Protein AF-A0A6P7GWN6-F1 (afdb_monomer)

InterPro domains:
  IPR032675 Leucine-rich repeat domain superfamily [G3DSA:3.80.10.10] (1-93)

Sequence (109 aa):
MDQNLMMLIRQCPFLSTLVVTERISTTTVLLLAYHGKNLKWLFIRGNAVIIKTDWKQGPDWTDEFYSWLKTNSRSYNLVEKEVSQILGYKWKFLTDKQFKTLEFNVHDY

Secondary structure (DSSP, 8-state):
-HHHHHHHHHH-TT--EEEE-S-EEHHHHHHHHHH-TT--EEEEBGGGEE----PPPPTT--HHHHHHHHHHTT-HHHHHHHHHHHHTS---PBPHHHHHT----TT--

Foldseek 3Di:
DLVVLLVCLQVCLQAQEDADPAQEELLSLLSSLVSNLNHLYYAAAPVSYDLDDDDDDDPPDDPVRSVLSVVQSRDQVSSQVSSCVSNVHRGHHDHPVCSVVDDDDPPPD

pLDDT: mean 92.21, std 8.08, range [53.41, 98.62]

Solvent-accessible surface area (backbone atoms only — not comparable to full-atom values): 6492 Å² total; per-residue (Å²): 110,69,67,57,57,53,48,48,43,71,72,38,72,82,47,33,70,48,78,51,86,66,75,42,38,35,37,52,54,52,50,50,52,70,63,24,81,52,40,74,40,78,46,43,39,42,89,35,50,39,79,35,84,82,76,74,83,52,95,89,53,54,68,68,57,51,50,50,47,65,60,34,19,71,41,70,69,45,40,28,51,52,45,13,64,72,62,73,46,98,46,67,67,27,50,73,67,55,53,75,69,64,81,78,76,92,77,79,124

Organism: NCBI:txid50390

Nearest PDB struct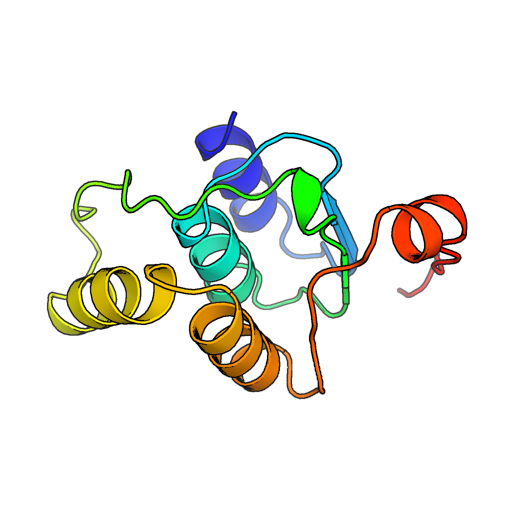ures (foldseek):
  8tko-assembly1_A  TM=2.576E-01  e=3.637E+00  Saccharopolyspora erythraea
  8tko-assembly1_B  TM=2.757E-01  e=5.724E+00  Saccharopolyspora erythraea
  8cnz-assembly3_E  TM=2.466E-01  e=8.513E+00  Methanococcus maripaludis

Mean predicted aligned error: 3.81 Å

Structure (mmCIF, N/CA/C/O backbone):
data_AF-A0A6P7GWN6-F1
#
_entry.id   AF-A0A6P7GWN6-F1
#
loop_
_atom_site.group_PDB
_atom_site.id
_atom_site.type_symbol
_atom_site.label_atom_id
_atom_site.label_alt_id
_atom_site.label_comp_id
_atom_site.label_asym_id
_atom_site.label_entity_id
_atom_site.label_seq_id
_atom_site.pdbx_PDB_ins_code
_atom_site.Cartn_x
_atom_site.Cartn_y
_atom_site.Cartn_z
_atom_site.occupancy
_atom_site.B_iso_or_equiv
_atom_site.auth_seq_id
_atom_site.auth_comp_id
_atom_site.auth_asym_id
_atom_site.auth_atom_id
_atom_site.pdbx_PDB_model_num
ATOM 1 N N . MET A 1 1 ? -7.552 13.325 -3.488 1.00 58.19 1 MET A N 1
ATOM 2 C CA . MET A 1 1 ? -6.577 12.406 -4.108 1.00 58.19 1 MET A CA 1
ATOM 3 C C . MET A 1 1 ? -6.862 10.975 -3.681 1.00 58.19 1 MET A C 1
ATOM 5 O O . MET A 1 1 ? -7.289 10.205 -4.525 1.00 58.19 1 MET A O 1
ATOM 9 N N . ASP A 1 2 ? -6.799 10.648 -2.390 1.00 73.00 2 ASP A N 1
ATOM 10 C CA . ASP A 1 2 ? -6.973 9.273 -1.882 1.00 73.00 2 ASP A CA 1
ATOM 11 C C . ASP A 1 2 ? -8.298 8.603 -2.299 1.00 73.00 2 ASP A C 1
ATOM 13 O O . ASP A 1 2 ? -8.316 7.435 -2.680 1.00 73.00 2 ASP A O 1
ATOM 17 N N . GLN A 1 3 ? -9.406 9.352 -2.336 1.00 83.44 3 GLN A N 1
ATOM 18 C CA . GLN A 1 3 ? -10.693 8.833 -2.820 1.00 83.44 3 GLN A CA 1
ATOM 19 C C . GLN A 1 3 ? -10.684 8.440 -4.306 1.00 83.44 3 GLN A C 1
ATOM 21 O O . GLN A 1 3 ? -11.372 7.492 -4.678 1.00 83.44 3 GLN A O 1
ATOM 26 N N . ASN A 1 4 ? -9.891 9.106 -5.150 1.00 88.31 4 ASN A N 1
ATOM 27 C CA . ASN A 1 4 ? -9.823 8.791 -6.580 1.00 88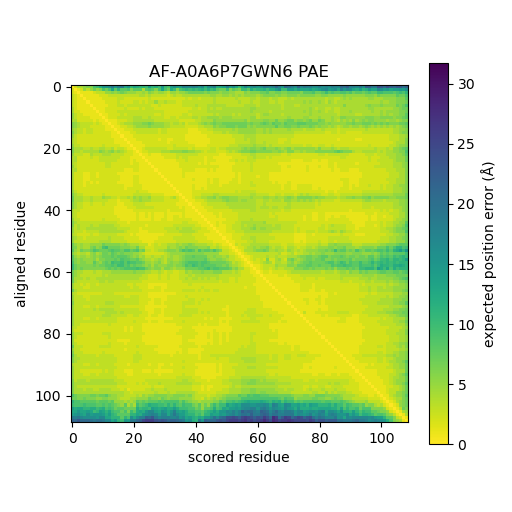.31 4 ASN A CA 1
ATOM 28 C C . ASN A 1 4 ? -9.129 7.447 -6.814 1.00 88.31 4 ASN A C 1
ATOM 30 O O . ASN A 1 4 ? -9.589 6.661 -7.637 1.00 88.31 4 ASN A O 1
ATOM 34 N N . LEU A 1 5 ? -8.077 7.147 -6.043 1.00 90.12 5 LEU A N 1
ATOM 35 C CA . LEU A 1 5 ? -7.408 5.844 -6.090 1.00 90.12 5 LEU A CA 1
ATOM 36 C C . LEU A 1 5 ? -8.346 4.719 -5.632 1.00 90.12 5 LEU A C 1
ATOM 38 O O . LEU A 1 5 ? -8.364 3.641 -6.223 1.00 90.12 5 LEU A O 1
ATOM 42 N N . MET A 1 6 ? -9.186 4.991 -4.629 1.00 90.00 6 MET A N 1
ATOM 43 C CA . MET A 1 6 ? -10.214 4.040 -4.206 1.00 90.00 6 MET A CA 1
ATOM 44 C C . MET A 1 6 ? -11.291 3.825 -5.271 1.00 90.00 6 MET A C 1
ATOM 46 O O . MET A 1 6 ? -11.723 2.691 -5.470 1.00 90.00 6 MET A O 1
ATOM 50 N N . MET A 1 7 ? -11.719 4.879 -5.973 1.00 90.50 7 MET A N 1
ATOM 51 C CA . MET A 1 7 ? -12.644 4.734 -7.102 1.00 90.50 7 MET A CA 1
ATOM 52 C C . MET A 1 7 ? -12.023 3.903 -8.225 1.00 90.50 7 MET A C 1
ATOM 54 O O . MET A 1 7 ? -12.678 2.982 -8.702 1.00 90.50 7 MET A O 1
ATOM 58 N N . LEU A 1 8 ? -10.759 4.158 -8.577 1.00 90.75 8 LEU A N 1
ATOM 59 C CA . LEU A 1 8 ? -10.024 3.397 -9.590 1.00 90.75 8 LEU A CA 1
ATOM 60 C C . LEU A 1 8 ? -10.017 1.895 -9.271 1.00 90.75 8 LEU A C 1
ATOM 62 O O . LEU A 1 8 ? -10.445 1.089 -10.091 1.00 90.75 8 LEU A O 1
ATOM 66 N N . ILE A 1 9 ? -9.606 1.520 -8.056 1.00 91.38 9 ILE A N 1
ATOM 67 C CA . ILE A 1 9 ? -9.558 0.113 -7.624 1.00 91.38 9 ILE A CA 1
ATOM 68 C C . ILE A 1 9 ? -10.940 -0.552 -7.668 1.00 91.38 9 ILE A C 1
ATOM 70 O O . ILE A 1 9 ? -11.054 -1.721 -8.026 1.00 91.38 9 ILE A O 1
ATOM 74 N N . ARG A 1 10 ? -12.004 0.180 -7.318 1.00 88.94 10 ARG A N 1
ATOM 75 C CA . ARG A 1 10 ? -13.370 -0.366 -7.306 1.00 88.94 10 ARG A CA 1
ATOM 76 C C . ARG A 1 10 ? -13.987 -0.468 -8.701 1.00 88.94 10 ARG A C 1
ATOM 78 O O . ARG A 1 10 ? -14.806 -1.353 -8.922 1.00 88.94 10 ARG A O 1
ATOM 85 N N . GLN A 1 11 ? -13.635 0.435 -9.615 1.00 92.12 11 GLN A N 1
ATOM 86 C CA . GLN A 1 11 ? -14.225 0.518 -10.956 1.00 92.12 11 GLN A CA 1
ATOM 87 C C . GLN A 1 11 ? -13.446 -0.266 -12.016 1.00 92.12 11 GLN A C 1
ATOM 89 O O . GLN A 1 11 ? -14.014 -0.605 -13.051 1.00 92.12 11 GLN A O 1
ATOM 94 N N . CYS A 1 12 ? -12.172 -0.577 -11.772 1.00 91.00 12 CYS A N 1
ATOM 95 C CA . CYS A 1 12 ? -11.322 -1.314 -12.702 1.00 91.00 12 CYS A CA 1
ATOM 96 C C . CYS A 1 12 ? -11.073 -2.741 -12.188 1.00 91.00 12 CYS A C 1
ATOM 98 O O . CYS A 1 12 ? -10.007 -3.011 -11.632 1.00 91.00 12 CYS A O 1
ATOM 100 N N . PRO A 1 13 ? -12.013 -3.688 -12.384 1.00 86.94 13 PRO A N 1
ATOM 101 C CA . PRO A 1 13 ? -11.875 -5.041 -11.849 1.00 86.94 13 PRO A CA 1
ATOM 102 C C . PRO A 1 13 ? -10.685 -5.793 -12.452 1.00 86.94 13 PRO A C 1
ATOM 104 O O . PRO A 1 13 ? -10.162 -6.687 -11.809 1.00 86.94 13 PRO A O 1
ATOM 107 N N . PHE A 1 14 ? -10.221 -5.435 -13.648 1.00 89.56 14 PHE A N 1
ATOM 108 C CA . PHE A 1 14 ? -9.085 -6.093 -14.305 1.00 89.56 14 PHE A CA 1
ATOM 109 C C . PHE A 1 14 ? -7.736 -5.412 -14.032 1.00 89.56 14 PHE A C 1
ATOM 111 O O . PHE A 1 14 ? -6.751 -5.710 -14.702 1.00 89.56 14 PHE A O 1
ATOM 118 N N . LEU A 1 15 ? -7.674 -4.478 -13.078 1.00 91.56 15 LEU A N 1
ATOM 119 C CA . LEU A 1 15 ? -6.430 -3.796 -12.736 1.00 91.56 15 LEU A CA 1
ATOM 120 C C . LEU A 1 15 ? -5.470 -4.759 -12.021 1.00 91.56 15 LEU A C 1
ATOM 122 O O . LEU A 1 15 ? -5.635 -5.040 -10.836 1.00 91.56 15 LEU A O 1
ATOM 126 N N . SER A 1 16 ? -4.457 -5.237 -12.745 1.00 93.25 16 SER A N 1
ATOM 127 C CA . SER A 1 16 ? -3.430 -6.147 -12.223 1.00 93.25 16 SER A CA 1
ATOM 128 C C . SER A 1 16 ? -2.229 -5.420 -11.620 1.00 93.25 16 SER A C 1
ATOM 130 O O . SER A 1 16 ? -1.650 -5.905 -10.650 1.00 93.25 16 SER A O 1
ATOM 132 N N . THR A 1 17 ? -1.882 -4.242 -12.140 1.00 93.81 17 THR A N 1
ATOM 133 C CA . THR A 1 17 ? -0.709 -3.469 -11.713 1.00 93.81 17 THR A CA 1
ATOM 134 C C . THR A 1 17 ? -1.096 -2.031 -11.397 1.00 93.81 17 THR A C 1
ATOM 136 O O . THR A 1 17 ? -1.689 -1.348 -12.229 1.00 93.81 17 THR A O 1
ATOM 139 N N . LEU A 1 18 ? -0.713 -1.545 -10.216 1.00 94.44 18 LEU A N 1
ATOM 140 C CA . LEU A 1 18 ? -0.904 -0.159 -9.795 1.00 94.44 18 LEU A CA 1
ATOM 141 C C . LEU A 1 18 ? 0.424 0.441 -9.331 1.00 94.44 18 LEU A C 1
ATOM 143 O O . LEU A 1 18 ? 1.047 -0.039 -8.384 1.00 94.44 18 LEU A O 1
ATOM 147 N N . VAL A 1 19 ? 0.820 1.541 -9.969 1.00 94.81 19 VAL A N 1
ATOM 148 C CA . VAL A 1 19 ? 1.963 2.365 -9.567 1.00 94.81 19 VAL A CA 1
ATOM 149 C C . VAL A 1 19 ? 1.432 3.685 -9.021 1.00 94.81 19 VAL A C 1
ATOM 151 O O . VAL A 1 19 ? 0.767 4.428 -9.740 1.00 94.81 19 VAL A O 1
ATOM 154 N N . VAL A 1 20 ? 1.732 3.998 -7.760 1.00 94.12 20 VAL A N 1
ATOM 155 C CA . VAL A 1 20 ? 1.306 5.253 -7.124 1.00 94.12 20 VAL A CA 1
ATOM 156 C C . VAL A 1 20 ? 2.486 6.214 -7.018 1.00 94.12 20 VAL A C 1
ATOM 158 O 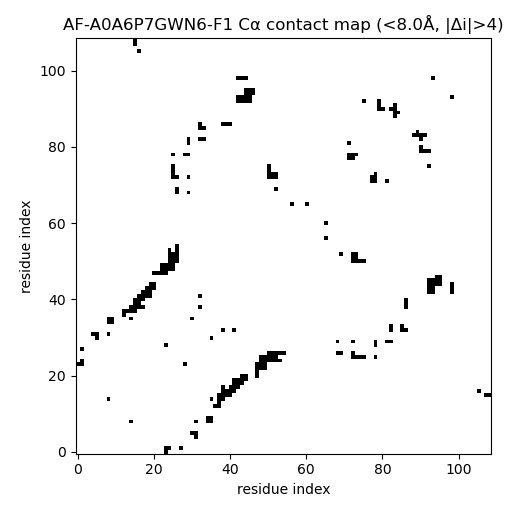O . VAL A 1 20 ? 3.470 5.948 -6.325 1.00 94.12 20 VAL A O 1
ATOM 161 N N . THR A 1 21 ? 2.375 7.349 -7.706 1.00 90.00 21 THR A N 1
ATOM 162 C CA . THR A 1 21 ? 3.382 8.425 -7.731 1.00 90.00 21 THR A CA 1
ATOM 163 C C . THR A 1 21 ? 3.058 9.564 -6.756 1.00 90.00 21 THR A C 1
ATOM 165 O O . THR A 1 21 ? 3.968 10.254 -6.277 1.00 90.00 21 THR A O 1
ATOM 168 N N . GLU A 1 22 ? 1.770 9.751 -6.460 1.00 90.00 22 GLU A N 1
ATOM 169 C CA . GLU A 1 22 ? 1.228 10.802 -5.599 1.00 90.00 22 GLU A CA 1
ATOM 170 C C . GLU A 1 22 ? 1.498 10.548 -4.109 1.00 90.00 22 GLU A C 1
ATOM 172 O O . GLU A 1 22 ? 1.839 9.441 -3.686 1.00 90.00 22 GLU A O 1
ATOM 177 N N . ARG A 1 23 ? 1.339 11.599 -3.295 1.00 94.44 23 ARG A N 1
ATOM 178 C CA . ARG A 1 23 ? 1.474 11.507 -1.839 1.00 94.44 23 ARG A CA 1
ATOM 179 C C . ARG A 1 23 ? 0.184 10.960 -1.228 1.00 94.44 23 ARG A C 1
ATOM 181 O O . ARG A 1 23 ? -0.860 11.580 -1.399 1.00 94.44 23 ARG A O 1
ATOM 188 N N . ILE A 1 24 ? 0.270 9.857 -0.486 1.00 95.50 24 ILE A N 1
ATOM 189 C CA . ILE A 1 24 ? -0.891 9.147 0.085 1.00 95.50 24 ILE A CA 1
ATOM 190 C C . ILE A 1 24 ? -0.679 8.782 1.557 1.00 95.50 24 ILE A C 1
ATOM 192 O O . ILE A 1 24 ? 0.453 8.763 2.050 1.00 95.50 24 ILE A O 1
ATOM 196 N N . SER A 1 25 ? -1.757 8.486 2.285 1.00 96.12 25 SER A N 1
ATOM 197 C CA . SER A 1 25 ? -1.646 7.984 3.658 1.00 96.12 25 SER A CA 1
ATOM 198 C C . SER A 1 25 ? -1.342 6.484 3.719 1.00 96.12 25 SER A C 1
ATOM 200 O O . SER A 1 25 ? -1.682 5.719 2.815 1.00 96.12 25 SER A O 1
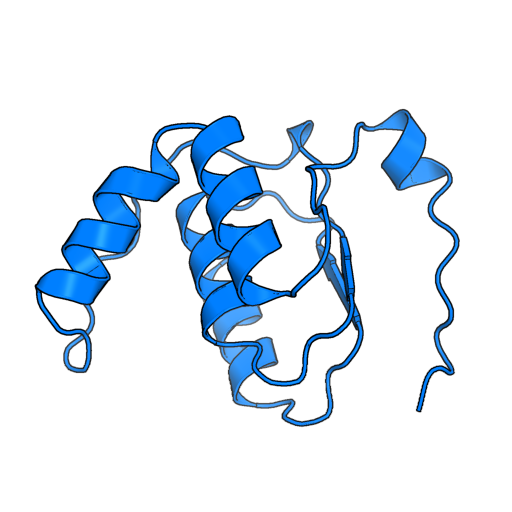ATOM 202 N N . THR A 1 26 ? -0.747 6.031 4.826 1.00 97.31 26 THR A N 1
ATOM 203 C CA . THR A 1 26 ? -0.601 4.598 5.148 1.00 97.31 26 THR A CA 1
ATOM 204 C C . THR A 1 26 ? -1.938 3.865 5.175 1.00 97.31 26 THR A C 1
ATOM 206 O O . THR A 1 26 ? -2.011 2.696 4.807 1.00 97.31 26 THR A O 1
ATOM 209 N N . THR A 1 27 ? -3.007 4.553 5.574 1.00 96.62 27 THR A N 1
ATOM 210 C CA . THR A 1 27 ? -4.365 4.005 5.550 1.00 96.62 27 THR A CA 1
ATOM 211 C C . THR A 1 27 ? -4.827 3.727 4.128 1.00 96.62 27 THR A C 1
ATOM 213 O O . THR A 1 27 ? -5.324 2.640 3.846 1.00 96.62 27 THR A O 1
ATOM 216 N N . THR A 1 28 ? -4.598 4.666 3.212 1.00 96.38 28 THR A N 1
ATOM 217 C CA . THR A 1 28 ? -4.921 4.481 1.796 1.00 96.38 28 THR A CA 1
ATOM 218 C C . THR A 1 28 ? -4.156 3.302 1.201 1.00 96.38 28 THR A C 1
ATOM 220 O O . THR A 1 28 ? -4.759 2.502 0.500 1.00 96.38 28 THR A O 1
ATOM 223 N N . VAL A 1 29 ? -2.879 3.102 1.548 1.00 97.38 29 VAL A N 1
ATOM 224 C CA . VAL A 1 29 ? -2.111 1.916 1.111 1.00 97.38 29 VAL A CA 1
ATOM 225 C C . VAL A 1 29 ? -2.806 0.604 1.501 1.00 97.38 29 VAL A C 1
ATOM 227 O O . VAL A 1 29 ? -2.979 -0.272 0.653 1.00 97.38 29 VAL A O 1
ATOM 230 N N . LEU A 1 30 ? -3.234 0.477 2.763 1.00 97.44 30 LEU A N 1
ATOM 231 C CA . LEU A 1 30 ? -3.947 -0.713 3.242 1.00 97.44 30 LEU A CA 1
ATOM 232 C C . LEU A 1 30 ? -5.266 -0.926 2.495 1.00 97.44 30 LEU A C 1
ATOM 234 O O . LEU A 1 30 ? -5.583 -2.051 2.118 1.00 97.44 30 LEU A O 1
ATOM 238 N N . LEU A 1 31 ? -6.017 0.150 2.248 1.00 95.88 31 LEU A N 1
ATOM 239 C CA . LEU A 1 31 ? -7.280 0.083 1.514 1.00 95.88 31 LEU A CA 1
ATOM 240 C C . LEU A 1 31 ? -7.082 -0.331 0.053 1.00 95.88 31 LEU A C 1
ATOM 242 O O . LEU A 1 31 ? -7.879 -1.117 -0.457 1.00 95.88 31 LEU A O 1
ATOM 246 N N . LEU A 1 32 ? -6.026 0.152 -0.609 1.00 96.19 32 LEU A N 1
ATOM 247 C CA . LEU A 1 32 ? -5.700 -0.243 -1.982 1.00 96.19 32 LEU A CA 1
ATOM 248 C C . LEU A 1 32 ? -5.410 -1.740 -2.069 1.00 96.19 32 LEU A C 1
ATOM 250 O O . LEU A 1 32 ? -5.979 -2.411 -2.926 1.00 96.19 32 LEU A O 1
ATOM 254 N N . ALA A 1 33 ? -4.585 -2.267 -1.162 1.00 96.56 33 ALA A N 1
ATOM 255 C CA . ALA A 1 33 ? -4.294 -3.697 -1.113 1.00 96.56 33 ALA A CA 1
ATOM 256 C C . ALA A 1 33 ? -5.556 -4.518 -0.803 1.00 96.56 33 ALA A C 1
ATOM 258 O O . ALA A 1 33 ? -5.851 -5.484 -1.498 1.00 96.56 33 ALA A O 1
ATOM 259 N N . TYR A 1 34 ? -6.337 -4.110 0.202 1.00 95.62 34 TYR A N 1
ATOM 260 C CA . TYR A 1 34 ? -7.519 -4.852 0.645 1.00 95.62 34 TYR A CA 1
ATOM 261 C C . TYR A 1 34 ? -8.637 -4.900 -0.408 1.00 95.62 34 TYR A C 1
ATOM 263 O O . TYR A 1 34 ? -9.263 -5.940 -0.619 1.00 95.62 34 TYR A O 1
ATOM 271 N N . HIS A 1 35 ? -8.916 -3.776 -1.075 1.00 93.94 35 HIS A N 1
ATOM 272 C CA . HIS A 1 35 ? -9.987 -3.700 -2.070 1.00 93.94 35 HIS A CA 1
ATOM 273 C C . HIS A 1 35 ? -9.539 -4.111 -3.479 1.00 93.94 35 HIS A C 1
AT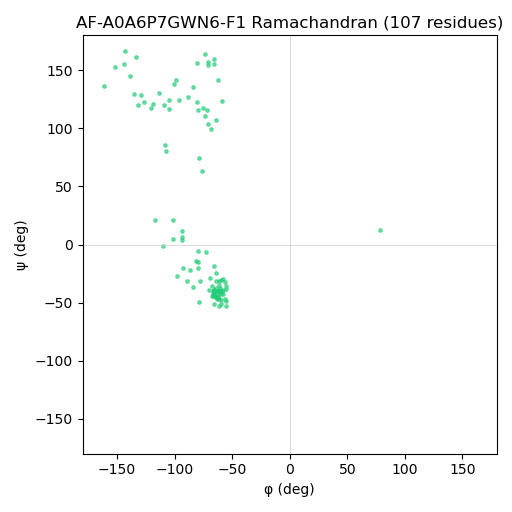OM 275 O O . HIS A 1 35 ? -10.382 -4.508 -4.286 1.00 93.94 35 HIS A O 1
ATOM 281 N N . GLY A 1 36 ? -8.239 -4.053 -3.777 1.00 93.50 36 GLY A N 1
ATOM 282 C CA . GLY A 1 36 ? -7.641 -4.453 -5.050 1.00 93.50 36 GLY A CA 1
ATOM 283 C C . GLY A 1 36 ? -7.540 -5.963 -5.210 1.00 93.50 36 GLY A C 1
ATOM 284 O O . GLY A 1 36 ? -6.447 -6.494 -5.329 1.00 93.50 36 GLY A O 1
ATOM 285 N N . LYS A 1 37 ? -8.673 -6.671 -5.239 1.00 88.69 37 LYS A N 1
ATOM 286 C CA . LYS A 1 37 ? -8.705 -8.148 -5.239 1.00 88.69 37 LYS A CA 1
ATOM 287 C C . LYS A 1 37 ? -7.944 -8.809 -6.394 1.00 88.69 37 LYS A C 1
ATOM 289 O O . LYS A 1 37 ? -7.463 -9.922 -6.234 1.00 88.69 37 LYS A O 1
ATOM 294 N N . ASN A 1 38 ? -7.857 -8.137 -7.540 1.00 91.19 38 ASN A N 1
ATOM 295 C CA . ASN A 1 38 ? -7.154 -8.633 -8.728 1.00 91.19 38 ASN A CA 1
ATOM 296 C C . ASN A 1 38 ? -5.771 -7.990 -8.909 1.00 91.19 38 ASN A C 1
ATOM 298 O O . ASN A 1 38 ? -5.095 -8.249 -9.906 1.00 91.19 38 ASN A O 1
ATOM 302 N N . LEU A 1 39 ? -5.351 -7.162 -7.950 1.00 93.50 39 LEU A N 1
ATOM 303 C CA . LEU A 1 39 ? -4.073 -6.484 -7.984 1.00 93.50 39 LEU A CA 1
ATOM 304 C C . LEU A 1 39 ? -2.960 -7.492 -7.684 1.00 93.50 39 LEU A C 1
ATOM 306 O O . LEU A 1 39 ? -2.820 -7.971 -6.562 1.00 93.50 39 LEU A O 1
ATOM 310 N N . LYS A 1 40 ? -2.163 -7.801 -8.704 1.00 93.19 40 LYS A N 1
ATOM 311 C CA . LYS A 1 40 ? -0.966 -8.642 -8.607 1.00 93.19 40 LYS A CA 1
ATOM 312 C C . LYS A 1 40 ? 0.241 -7.824 -8.157 1.00 93.19 40 LYS A C 1
ATOM 314 O O . LYS A 1 40 ? 1.066 -8.317 -7.401 1.00 93.19 40 LYS A O 1
ATOM 319 N N . TRP A 1 41 ? 0.338 -6.574 -8.611 1.00 95.00 41 TRP A N 1
ATOM 320 C CA . TRP A 1 41 ? 1.515 -5.738 -8.410 1.00 95.00 41 TRP A CA 1
ATOM 321 C C . TRP A 1 41 ? 1.131 -4.350 -7.901 1.00 95.00 41 TRP A C 1
ATOM 323 O O . TRP A 1 41 ? 0.432 -3.590 -8.572 1.00 95.00 41 TRP A O 1
ATOM 333 N N . LEU A 1 42 ? 1.628 -3.993 -6.718 1.00 96.12 42 LEU A N 1
ATOM 334 C CA . LEU A 1 42 ? 1.461 -2.664 -6.131 1.00 96.12 42 LEU A CA 1
ATOM 335 C C . LEU A 1 42 ? 2.830 -2.014 -5.931 1.00 96.12 42 LEU A C 1
ATOM 337 O O . LEU A 1 42 ? 3.661 -2.539 -5.195 1.00 96.12 42 LEU A O 1
ATOM 341 N N . PHE A 1 43 ? 3.065 -0.855 -6.536 1.00 96.56 43 PHE A N 1
ATOM 342 C CA . PHE A 1 43 ? 4.335 -0.141 -6.428 1.00 96.56 43 PHE A CA 1
ATOM 343 C C . PHE A 1 43 ? 4.120 1.248 -5.841 1.00 96.56 43 PHE A C 1
ATOM 345 O O . PHE A 1 43 ? 3.440 2.090 -6.426 1.00 96.56 43 PHE A O 1
ATOM 352 N N . ILE A 1 44 ? 4.709 1.491 -4.669 1.00 96.75 44 ILE A N 1
ATOM 353 C CA . ILE A 1 44 ? 4.533 2.743 -3.929 1.00 96.75 44 ILE A CA 1
ATOM 354 C C . ILE A 1 44 ? 5.883 3.223 -3.413 1.00 96.75 44 ILE A C 1
ATOM 356 O O . ILE A 1 44 ? 6.619 2.483 -2.756 1.00 96.75 44 ILE A O 1
ATOM 360 N N . ARG A 1 45 ? 6.189 4.492 -3.679 1.00 95.88 45 ARG A N 1
ATOM 361 C CA . ARG A 1 45 ? 7.371 5.176 -3.154 1.00 95.88 45 ARG A CA 1
ATOM 362 C C . ARG A 1 45 ? 7.180 5.527 -1.679 1.00 95.88 45 ARG A C 1
ATOM 364 O O . ARG A 1 45 ? 6.335 6.359 -1.358 1.00 95.88 45 ARG A O 1
ATOM 371 N N . GLY A 1 46 ? 8.009 4.975 -0.797 1.00 95.62 46 GLY A N 1
ATOM 372 C CA . GLY A 1 46 ? 7.902 5.167 0.655 1.00 95.62 46 GLY A CA 1
ATOM 373 C C . GLY A 1 46 ? 7.969 6.632 1.097 1.00 95.62 46 GLY A C 1
ATOM 374 O O . GLY A 1 46 ? 7.182 7.052 1.937 1.00 95.62 46 GLY A O 1
ATOM 375 N N . ASN A 1 47 ? 8.820 7.448 0.465 1.00 94.81 47 ASN A N 1
ATOM 376 C CA . ASN A 1 47 ? 8.954 8.880 0.781 1.00 94.81 47 ASN A CA 1
ATOM 377 C C . ASN A 1 47 ? 7.693 9.709 0.465 1.00 94.81 47 ASN A C 1
ATOM 379 O O . ASN A 1 47 ? 7.543 10.827 0.961 1.00 94.81 47 ASN A O 1
ATOM 383 N N . ALA A 1 48 ? 6.790 9.181 -0.367 1.00 94.62 48 ALA A N 1
ATOM 384 C CA . ALA A 1 48 ? 5.501 9.796 -0.669 1.00 94.62 48 ALA A CA 1
ATOM 385 C C . ALA A 1 48 ? 4.372 9.275 0.236 1.00 94.62 48 ALA A C 1
ATOM 387 O O . ALA A 1 48 ? 3.224 9.677 0.066 1.00 94.62 48 ALA A O 1
ATOM 388 N N . VAL A 1 49 ? 4.668 8.420 1.214 1.00 96.62 49 VAL A N 1
ATOM 389 C CA . VAL A 1 49 ? 3.664 7.913 2.150 1.00 96.62 49 VAL A CA 1
ATOM 390 C C . VAL A 1 49 ? 3.753 8.672 3.465 1.00 96.62 49 VAL A C 1
ATOM 392 O O . VAL A 1 49 ? 4.836 8.972 3.957 1.00 96.62 49 VAL A O 1
ATOM 395 N N . ILE A 1 50 ? 2.599 9.017 4.032 1.00 96.50 50 ILE A N 1
ATOM 396 C CA . ILE A 1 50 ? 2.497 9.649 5.350 1.00 96.50 50 ILE A CA 1
ATOM 397 C C . ILE A 1 50 ? 1.815 8.676 6.300 1.00 96.50 50 ILE A C 1
ATOM 399 O O . ILE A 1 50 ? 0.725 8.188 6.003 1.00 96.50 50 ILE A O 1
ATOM 403 N N . ILE A 1 51 ? 2.400 8.452 7.474 1.00 96.56 51 ILE A N 1
ATOM 404 C CA . ILE A 1 51 ? 1.713 7.754 8.564 1.00 96.56 51 ILE A CA 1
ATOM 405 C C . ILE A 1 51 ? 0.519 8.603 9.000 1.00 96.56 51 ILE A C 1
ATOM 407 O O . ILE A 1 51 ? 0.689 9.665 9.603 1.00 96.56 51 ILE A O 1
ATOM 411 N N . LYS A 1 52 ? -0.691 8.163 8.650 1.00 93.94 52 LYS A N 1
ATOM 412 C CA . LYS A 1 52 ? -1.919 8.902 8.940 1.00 93.94 52 LYS A CA 1
ATOM 413 C C . LYS A 1 52 ? -3.135 7.984 8.861 1.00 93.94 52 LYS A C 1
ATOM 415 O O . LYS A 1 52 ? -3.276 7.205 7.918 1.00 93.94 52 LYS A O 1
ATOM 420 N N . THR A 1 53 ? -4.030 8.137 9.833 1.00 88.75 53 THR A N 1
ATOM 421 C CA . THR A 1 53 ? -5.347 7.490 9.863 1.00 88.75 53 THR A CA 1
ATOM 422 C C . THR A 1 53 ? -6.421 8.526 9.602 1.00 88.75 53 THR A C 1
ATOM 424 O O . THR A 1 53 ? -6.933 9.147 10.529 1.00 88.75 53 THR A O 1
ATOM 427 N N . ASP A 1 54 ? -6.700 8.773 8.327 1.00 86.12 54 ASP A N 1
ATOM 428 C CA . ASP A 1 54 ? -7.557 9.871 7.875 1.00 86.12 54 ASP A CA 1
ATOM 429 C C . ASP A 1 54 ? -8.908 9.456 7.306 1.00 86.12 54 ASP A C 1
ATOM 431 O O . ASP A 1 54 ? -9.730 10.313 6.980 1.00 86.12 54 ASP A O 1
ATOM 435 N N . TRP A 1 55 ? -9.170 8.157 7.250 1.00 87.25 55 TRP A N 1
ATOM 436 C CA . TRP A 1 55 ? -10.464 7.634 6.855 1.00 87.25 55 TRP A CA 1
ATOM 437 C C . TRP A 1 55 ? -11.372 7.507 8.076 1.00 87.25 55 TRP A C 1
ATOM 439 O O . TRP A 1 55 ? -11.009 6.883 9.073 1.00 87.25 55 TRP A O 1
ATOM 449 N N . LYS A 1 56 ? -12.569 8.097 7.989 1.00 88.06 56 LYS A N 1
ATOM 450 C CA . LYS A 1 56 ? -13.667 7.776 8.907 1.00 88.06 56 LYS A CA 1
ATOM 451 C C . LYS A 1 56 ? -14.182 6.374 8.585 1.00 88.06 56 LYS A C 1
ATOM 453 O O . LYS A 1 56 ? -14.064 5.926 7.446 1.00 88.06 56 LYS A O 1
ATOM 458 N N . GLN A 1 57 ? -14.775 5.711 9.574 1.00 89.81 57 GLN A N 1
ATOM 459 C CA . GLN A 1 57 ? -15.430 4.426 9.354 1.00 89.81 57 GLN A CA 1
ATOM 460 C C . GLN A 1 57 ? -16.534 4.586 8.308 1.00 89.81 57 GLN A C 1
ATOM 462 O O . GLN A 1 57 ? -17.405 5.448 8.450 1.00 89.81 57 GLN A O 1
ATOM 467 N N . GLY A 1 58 ? -16.450 3.798 7.237 1.00 86.31 58 GLY A N 1
ATOM 468 C CA . GLY A 1 58 ? -17.503 3.732 6.234 1.00 86.31 58 GLY A CA 1
ATOM 469 C C . GLY A 1 58 ? -18.746 3.025 6.785 1.00 86.31 58 GLY A C 1
ATOM 470 O O . GLY A 1 58 ? -18.620 2.227 7.712 1.00 86.31 58 GLY A O 1
ATOM 471 N N . PRO A 1 59 ? -19.933 3.273 6.209 1.00 86.44 59 PRO A N 1
ATOM 472 C CA . PRO A 1 59 ? -21.169 2.615 6.641 1.00 86.44 59 PRO A CA 1
ATOM 473 C C . PRO A 1 59 ? -21.105 1.085 6.501 1.00 86.44 59 PRO A C 1
ATOM 475 O O . PRO A 1 59 ? -21.684 0.374 7.311 1.00 86.44 59 PRO A O 1
ATOM 478 N N . ASP A 1 60 ? -20.348 0.587 5.520 1.00 88.44 60 ASP A N 1
ATOM 479 C CA . ASP A 1 60 ? -20.231 -0.845 5.219 1.00 88.44 60 ASP A CA 1
ATOM 480 C C . ASP A 1 60 ? -19.032 -1.516 5.916 1.00 88.44 60 ASP A C 1
ATOM 482 O O . ASP A 1 60 ? -18.673 -2.651 5.598 1.00 88.44 60 ASP A O 1
ATOM 486 N N . TRP A 1 61 ? -18.327 -0.801 6.798 1.00 92.88 61 TRP A N 1
ATOM 487 C CA . TRP A 1 61 ? -17.120 -1.306 7.450 1.00 92.88 61 TRP A CA 1
ATOM 488 C C . TRP A 1 61 ? -17.452 -1.872 8.820 1.00 92.88 61 TRP A C 1
ATOM 490 O O . TRP A 1 61 ? -17.951 -1.152 9.686 1.00 92.88 61 TRP A O 1
ATOM 500 N N . THR A 1 62 ? -17.090 -3.134 9.044 1.00 95.56 62 THR A N 1
ATOM 501 C CA . THR A 1 62 ? -17.186 -3.719 10.381 1.00 95.56 62 THR A CA 1
ATOM 502 C C . THR A 1 62 ? -16.207 -3.036 11.337 1.00 95.56 62 THR A C 1
ATOM 504 O O . THR A 1 62 ? -15.178 -2.480 10.923 1.00 95.56 62 THR A O 1
ATOM 507 N N . ASP A 1 63 ? -16.516 -3.079 12.631 1.00 95.44 63 ASP A N 1
ATOM 508 C CA . ASP A 1 63 ? -15.655 -2.501 13.663 1.00 95.44 63 ASP A CA 1
ATOM 509 C C . ASP A 1 63 ? -14.282 -3.180 13.692 1.00 95.44 63 ASP A C 1
ATOM 511 O O . ASP A 1 63 ? -13.256 -2.519 13.880 1.00 95.44 63 ASP A O 1
ATOM 515 N N . GLU A 1 64 ? -14.237 -4.487 13.424 1.00 96.50 64 GLU A N 1
ATOM 516 C CA . GLU A 1 64 ? -13.003 -5.265 13.332 1.00 96.50 64 GLU A CA 1
ATOM 517 C C . GLU A 1 64 ? -12.133 -4.770 12.179 1.00 96.50 64 GLU A C 1
ATOM 519 O O . GLU A 1 64 ? -10.935 -4.549 12.365 1.00 96.50 64 GLU A O 1
ATOM 524 N N . PHE A 1 65 ? -12.730 -4.532 11.006 1.00 96.00 65 PHE A N 1
ATOM 525 C CA . PHE A 1 65 ? -12.010 -3.999 9.854 1.00 96.00 65 PHE A CA 1
ATOM 526 C C . PHE A 1 65 ? -11.445 -2.606 10.143 1.00 96.00 65 PHE A C 1
ATOM 528 O O . PHE A 1 65 ? -10.271 -2.330 9.883 1.00 96.00 65 PHE A O 1
ATOM 535 N N . TYR A 1 66 ? -12.250 -1.723 10.735 1.00 95.88 66 TYR A N 1
ATOM 536 C CA . TYR A 1 66 ? -11.791 -0.376 11.056 1.00 95.88 66 TYR A CA 1
ATOM 537 C C . TYR A 1 66 ? -10.718 -0.372 12.157 1.00 95.88 66 TYR A C 1
ATOM 539 O O . TYR A 1 66 ? -9.766 0.411 12.101 1.00 95.88 66 TYR A O 1
ATOM 547 N N . SER A 1 67 ? -10.821 -1.269 13.138 1.00 96.44 67 SER A N 1
ATOM 548 C CA . SER A 1 67 ? -9.797 -1.470 14.168 1.00 96.44 67 SER A CA 1
ATOM 549 C C . SER A 1 67 ? -8.485 -1.999 13.579 1.00 96.44 67 SER A C 1
ATOM 551 O O . SER A 1 67 ? -7.408 -1.472 13.888 1.00 96.44 67 SER A O 1
ATOM 553 N N . TRP A 1 68 ? -8.566 -2.976 12.670 1.00 97.31 68 TRP A N 1
ATOM 554 C CA . TRP A 1 68 ? -7.425 -3.480 11.906 1.00 97.31 68 TRP A CA 1
ATOM 555 C C . TRP A 1 68 ? -6.737 -2.348 11.136 1.00 97.31 68 TRP A C 1
ATOM 557 O O . TRP A 1 68 ? -5.521 -2.175 11.247 1.00 97.31 68 TRP A O 1
ATOM 567 N N . LEU A 1 69 ? -7.514 -1.506 10.452 1.00 96.56 69 LEU A N 1
ATOM 568 C CA . LEU A 1 69 ? -7.010 -0.362 9.696 1.00 96.56 69 LEU A CA 1
ATOM 569 C C . LEU A 1 69 ? -6.258 0.629 10.599 1.00 96.56 69 LEU A C 1
ATOM 571 O O . LEU A 1 69 ? -5.110 0.975 10.323 1.00 96.56 69 LEU A O 1
ATOM 575 N N . LYS A 1 70 ? -6.874 1.042 11.718 1.00 96.00 70 LYS A N 1
ATOM 576 C CA . LYS A 1 70 ? -6.276 1.969 12.700 1.00 96.00 70 LYS A CA 1
ATOM 577 C C . LYS A 1 70 ? -5.003 1.437 13.340 1.00 96.00 70 LYS A C 1
ATOM 579 O O . LYS A 1 70 ? -4.179 2.234 13.791 1.00 96.00 70 LYS A O 1
ATOM 584 N N . THR A 1 71 ? -4.910 0.123 13.504 1.00 97.38 71 THR A N 1
ATOM 585 C CA . THR A 1 71 ? -3.770 -0.530 14.147 1.00 97.38 71 THR A CA 1
ATOM 586 C C . THR A 1 71 ? -2.612 -0.622 13.167 1.00 97.38 71 THR A C 1
ATOM 588 O O . THR A 1 71 ? -1.504 -0.181 13.476 1.00 97.38 71 THR A O 1
ATOM 591 N N . ASN A 1 72 ? -2.880 -1.118 11.961 1.00 98.12 72 ASN A N 1
ATOM 592 C CA . ASN A 1 72 ? -1.841 -1.409 10.982 1.00 98.12 72 ASN A CA 1
ATOM 593 C C . ASN A 1 72 ? -1.345 -0.174 10.222 1.00 98.12 72 ASN 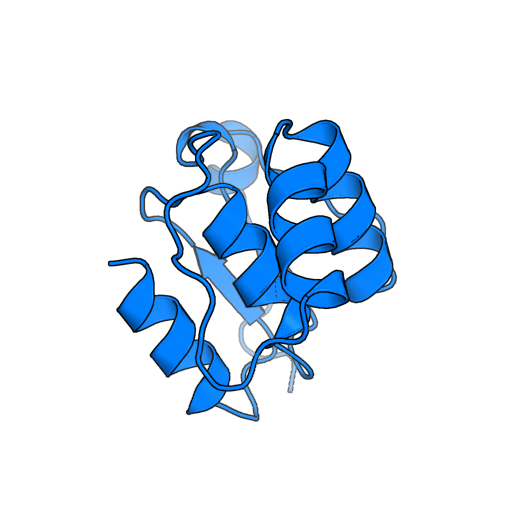A C 1
ATOM 595 O O . ASN A 1 72 ? -0.213 -0.173 9.749 1.00 98.12 72 ASN A O 1
ATOM 599 N N . SER A 1 73 ? -2.110 0.921 10.175 1.00 97.06 73 SER A N 1
ATOM 600 C CA . SER A 1 73 ? -1.683 2.168 9.523 1.00 97.06 73 SER A CA 1
ATOM 601 C C . SER A 1 73 ? -0.608 2.956 10.294 1.00 97.06 73 SER A C 1
ATOM 603 O O . SER A 1 73 ? -0.101 3.957 9.781 1.00 97.06 73 SER A O 1
ATOM 605 N N . ARG A 1 74 ? -0.246 2.545 11.519 1.00 96.88 74 ARG A N 1
ATOM 606 C CA . ARG A 1 74 ? 0.601 3.329 12.445 1.00 96.88 74 ARG A CA 1
ATOM 607 C C . ARG A 1 74 ? 2.098 3.273 12.163 1.00 96.88 74 ARG A C 1
ATOM 609 O O . ARG A 1 74 ? 2.843 4.075 12.718 1.00 96.88 74 ARG A O 1
ATOM 616 N N . SER A 1 75 ? 2.564 2.331 11.350 1.00 97.69 75 SER A N 1
ATOM 617 C CA . SER A 1 75 ? 3.977 2.255 10.975 1.00 97.69 75 SER A CA 1
ATOM 618 C C . SER A 1 75 ? 4.151 1.616 9.608 1.00 97.69 75 SER A C 1
ATOM 620 O O . SER A 1 75 ? 3.351 0.772 9.210 1.00 97.69 75 SER A O 1
ATOM 622 N N . TYR A 1 76 ? 5.234 1.966 8.917 1.00 97.88 76 TYR A N 1
ATOM 623 C CA . TYR A 1 76 ? 5.552 1.347 7.632 1.00 97.88 76 TYR A CA 1
ATOM 624 C C . TYR A 1 76 ? 5.723 -0.168 7.749 1.00 97.88 76 TYR A C 1
ATOM 626 O O . TYR A 1 76 ? 5.192 -0.886 6.918 1.00 97.88 76 TYR A O 1
ATOM 634 N N . ASN A 1 77 ? 6.360 -0.666 8.813 1.00 98.19 77 ASN A N 1
ATOM 635 C CA . ASN A 1 77 ? 6.573 -2.104 9.000 1.00 98.19 77 ASN A CA 1
ATOM 636 C C . ASN A 1 77 ? 5.259 -2.892 9.123 1.00 98.19 77 ASN A C 1
ATOM 638 O O . ASN A 1 77 ? 5.153 -3.986 8.575 1.00 98.19 77 ASN A O 1
ATOM 642 N N . LEU A 1 78 ? 4.263 -2.346 9.833 1.00 98.38 78 LEU A N 1
ATOM 643 C CA . LEU A 1 78 ? 2.945 -2.980 9.943 1.00 98.38 78 LEU A CA 1
ATOM 644 C C . LEU A 1 78 ? 2.224 -2.982 8.596 1.00 98.38 78 LEU A C 1
ATOM 646 O O . LEU A 1 78 ? 1.716 -4.020 8.184 1.00 98.38 78 LEU A O 1
ATOM 650 N N . VAL A 1 79 ? 2.252 -1.856 7.877 1.00 98.56 79 VAL A N 1
ATOM 651 C CA . VAL A 1 79 ? 1.665 -1.779 6.534 1.00 98.56 79 VAL A CA 1
ATOM 652 C C . VAL A 1 79 ? 2.332 -2.773 5.590 1.00 98.56 79 VAL A C 1
ATOM 654 O O . VAL A 1 79 ? 1.639 -3.534 4.929 1.00 98.56 79 VAL A O 1
ATOM 657 N N . GLU A 1 80 ? 3.664 -2.820 5.556 1.00 98.62 80 GLU A N 1
ATOM 658 C CA . GLU A 1 80 ? 4.402 -3.759 4.708 1.00 98.62 80 GLU A CA 1
ATOM 659 C C . GLU A 1 80 ? 4.033 -5.212 5.004 1.00 98.62 80 GLU A C 1
ATOM 661 O O . GLU A 1 80 ? 3.843 -5.997 4.075 1.00 98.62 80 GLU A O 1
ATOM 666 N N . LYS A 1 81 ? 3.899 -5.567 6.287 1.00 98.56 81 LYS A N 1
ATOM 667 C CA . LYS A 1 81 ? 3.497 -6.908 6.715 1.00 98.56 81 LYS A CA 1
ATOM 668 C C . LYS A 1 81 ? 2.098 -7.265 6.210 1.00 98.56 81 LYS A C 1
ATOM 670 O O . LYS A 1 81 ? 1.936 -8.307 5.581 1.00 98.56 81 LYS A O 1
ATOM 675 N N . GLU A 1 82 ? 1.112 -6.410 6.464 1.00 98.44 82 GLU A N 1
ATOM 676 C CA . GLU A 1 82 ? -0.274 -6.677 6.074 1.00 98.44 82 GLU A CA 1
ATOM 677 C C . GLU A 1 82 ? -0.446 -6.699 4.553 1.00 98.44 82 GLU A C 1
ATOM 679 O O . GLU A 1 82 ? -1.078 -7.603 4.014 1.00 98.44 82 GLU A O 1
ATOM 684 N N . VAL A 1 83 ? 0.172 -5.757 3.836 1.00 98.38 83 VAL A N 1
ATOM 685 C CA . VAL A 1 83 ? 0.131 -5.737 2.367 1.00 98.38 83 VAL A CA 1
ATOM 686 C C . VAL A 1 83 ? 0.812 -6.980 1.792 1.00 98.38 83 VAL A C 1
ATOM 688 O O . VAL A 1 83 ? 0.281 -7.579 0.862 1.00 98.38 83 VAL A O 1
ATOM 691 N N . SER A 1 84 ? 1.934 -7.423 2.373 1.00 98.38 84 SER A N 1
ATOM 692 C CA . SER A 1 84 ? 2.583 -8.678 1.967 1.00 98.38 84 SER A CA 1
ATOM 693 C C . SER A 1 84 ? 1.658 -9.882 2.134 1.00 98.38 84 SER A C 1
ATOM 695 O O . SER A 1 84 ? 1.603 -10.752 1.268 1.00 98.38 84 SER A O 1
ATOM 697 N N . GLN A 1 85 ? 0.922 -9.934 3.247 1.00 97.88 85 GLN A N 1
ATOM 698 C CA . GLN A 1 85 ? -0.025 -11.010 3.516 1.00 97.88 85 GLN A CA 1
ATOM 699 C C . GLN A 1 85 ? -1.199 -10.995 2.529 1.00 97.88 85 GLN A C 1
ATOM 701 O O . GLN A 1 85 ? -1.596 -12.056 2.056 1.00 97.88 85 GLN A O 1
ATOM 706 N N . ILE A 1 86 ? -1.727 -9.814 2.198 1.00 97.25 86 ILE A N 1
ATOM 707 C CA . ILE A 1 86 ? -2.845 -9.663 1.257 1.00 97.25 86 ILE A CA 1
ATOM 708 C C . ILE A 1 86 ? -2.430 -10.045 -0.170 1.00 97.25 86 ILE A C 1
ATOM 710 O O . ILE A 1 86 ? -3.164 -10.761 -0.845 1.00 97.25 86 ILE A O 1
ATOM 714 N N . LEU A 1 87 ? -1.258 -9.593 -0.623 1.00 96.25 87 LEU A N 1
ATOM 715 C CA . LEU A 1 87 ? -0.782 -9.842 -1.988 1.00 96.25 87 LEU A CA 1
ATOM 716 C C . LEU A 1 87 ? -0.139 -11.228 -2.173 1.00 96.25 87 LEU A C 1
ATOM 718 O O . LEU A 1 87 ? 0.085 -11.659 -3.300 1.00 96.25 87 LEU A O 1
ATOM 722 N N . GLY A 1 88 ? 0.184 -11.930 -1.083 1.00 96.69 88 GLY A N 1
ATOM 723 C CA . GLY A 1 88 ? 0.769 -13.273 -1.129 1.00 96.69 88 GLY A CA 1
ATOM 724 C C . GLY A 1 88 ? 2.267 -13.316 -1.456 1.00 96.69 88 GLY A C 1
ATOM 725 O O . GLY A 1 88 ? 2.803 -14.390 -1.724 1.00 96.69 88 GLY A O 1
ATOM 726 N N . TYR A 1 89 ? 2.969 -12.181 -1.417 1.00 96.19 89 TYR A N 1
ATOM 727 C CA . TYR A 1 89 ? 4.421 -12.104 -1.601 1.00 96.19 89 TYR A CA 1
ATOM 728 C C . TYR A 1 89 ? 5.047 -11.050 -0.688 1.00 96.19 89 TYR A C 1
ATOM 730 O O . TYR A 1 89 ? 4.364 -10.209 -0.111 1.00 96.19 89 TYR A O 1
ATOM 738 N N . LYS A 1 90 ? 6.379 -11.073 -0.549 1.00 97.44 90 LYS A N 1
ATOM 739 C CA . LYS A 1 90 ? 7.103 -10.086 0.261 1.00 97.44 90 LYS A CA 1
ATOM 740 C C . LYS A 1 90 ? 7.037 -8.705 -0.396 1.00 97.44 90 LYS A C 1
ATOM 742 O O . LYS A 1 90 ? 7.821 -8.401 -1.294 1.00 97.44 90 LYS A O 1
ATOM 747 N N . TRP A 1 91 ? 6.136 -7.871 0.095 1.00 98.06 91 TRP A N 1
ATOM 748 C CA . TRP A 1 91 ? 5.923 -6.508 -0.359 1.00 98.06 91 TRP A CA 1
ATOM 749 C C . TRP A 1 91 ? 6.618 -5.500 0.563 1.00 98.06 91 TRP A C 1
ATOM 751 O O . TRP A 1 91 ? 6.646 -5.662 1.785 1.00 98.06 91 TRP A O 1
ATOM 761 N N . LYS A 1 92 ? 7.195 -4.446 -0.024 1.00 98.12 92 LYS A N 1
ATOM 762 C CA . LYS A 1 92 ? 7.825 -3.338 0.703 1.00 98.12 92 LYS A CA 1
ATOM 763 C C . LYS A 1 92 ? 7.595 -2.016 -0.012 1.00 98.12 92 LYS A C 1
ATOM 765 O O . LYS A 1 92 ? 7.454 -1.989 -1.236 1.00 98.12 92 LYS A O 1
ATOM 770 N N . PHE A 1 93 ? 7.657 -0.922 0.741 1.00 97.81 93 PHE A N 1
ATOM 771 C CA . PHE A 1 93 ? 7.770 0.395 0.131 1.00 97.81 93 PHE A CA 1
ATOM 772 C C . PHE A 1 93 ? 9.074 0.504 -0.657 1.00 97.81 93 PHE A C 1
ATOM 774 O O . PHE A 1 93 ? 10.133 0.037 -0.232 1.00 97.81 93 PHE A O 1
ATOM 781 N N . LEU A 1 94 ? 9.002 1.170 -1.803 1.00 97.06 94 LEU A N 1
ATOM 782 C CA . LEU A 1 94 ? 10.165 1.425 -2.637 1.00 97.06 94 LEU A CA 1
ATOM 783 C C . LEU A 1 94 ? 10.900 2.666 -2.140 1.00 97.06 94 LEU A C 1
ATOM 785 O O . LEU A 1 94 ? 10.294 3.708 -1.878 1.00 97.06 94 LEU A O 1
ATOM 789 N N . THR A 1 95 ? 12.224 2.577 -2.070 1.00 96.12 95 THR A N 1
ATOM 790 C CA . THR A 1 95 ? 13.073 3.769 -1.961 1.00 96.12 95 THR A CA 1
ATOM 791 C C . THR A 1 95 ? 12.976 4.607 -3.237 1.00 96.12 95 THR A C 1
ATOM 793 O O . THR A 1 95 ? 12.650 4.090 -4.306 1.00 96.12 95 THR A O 1
ATOM 796 N N . ASP A 1 96 ? 13.332 5.891 -3.167 1.00 93.44 96 ASP A N 1
ATOM 797 C CA . ASP A 1 96 ? 13.338 6.765 -4.350 1.00 93.44 96 ASP A CA 1
ATOM 798 C C . ASP A 1 96 ? 14.196 6.210 -5.490 1.00 93.44 96 ASP A C 1
ATOM 800 O O . ASP A 1 96 ? 13.838 6.348 -6.658 1.00 93.44 96 ASP A O 1
ATOM 804 N N . LYS A 1 97 ? 15.320 5.561 -5.159 1.00 94.44 97 LYS A N 1
ATOM 805 C CA . LYS A 1 97 ? 16.194 4.931 -6.151 1.00 94.44 97 LYS A CA 1
ATOM 806 C C . LYS A 1 97 ? 15.485 3.768 -6.844 1.00 94.44 97 LYS A C 1
ATOM 808 O O . LYS A 1 97 ? 15.439 3.756 -8.066 1.00 94.44 97 LYS A O 1
ATOM 813 N N . GLN A 1 98 ? 14.904 2.845 -6.074 1.00 94.69 98 GLN A N 1
ATOM 814 C CA . GLN A 1 98 ? 14.170 1.698 -6.621 1.00 94.69 98 GLN A CA 1
ATOM 815 C C . GLN A 1 98 ? 12.959 2.135 -7.446 1.00 94.69 98 GLN A C 1
ATOM 817 O O . GLN A 1 98 ? 12.693 1.557 -8.490 1.00 94.69 98 GLN A O 1
ATOM 822 N N . PHE A 1 99 ? 12.247 3.172 -6.999 1.00 93.25 99 PHE A N 1
ATOM 823 C CA . PHE A 1 99 ? 11.086 3.691 -7.712 1.00 93.25 99 PH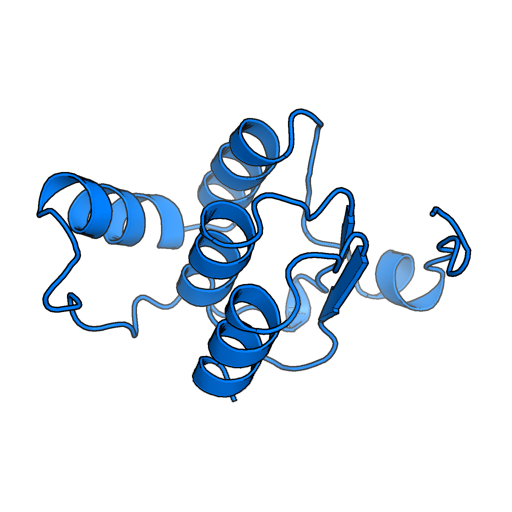E A CA 1
ATOM 824 C C . PHE A 1 99 ? 11.464 4.301 -9.069 1.00 93.25 99 PHE A C 1
ATOM 826 O O . PHE A 1 99 ? 10.750 4.117 -10.047 1.00 93.25 99 PHE A O 1
ATOM 833 N N . LYS A 1 100 ? 12.599 5.008 -9.154 1.00 90.75 100 LYS A N 1
ATOM 834 C CA . LYS A 1 100 ? 13.092 5.594 -10.415 1.00 90.75 100 LYS A CA 1
ATOM 835 C C . LYS A 1 100 ? 13.562 4.553 -11.428 1.00 90.75 100 LYS A C 1
ATOM 837 O O . LYS A 1 100 ? 13.510 4.821 -12.620 1.00 90.75 100 LYS A O 1
ATOM 842 N N . THR A 1 101 ? 14.045 3.408 -10.958 1.00 93.25 101 THR A N 1
ATOM 843 C CA . THR A 1 101 ? 14.520 2.301 -11.801 1.00 93.25 101 THR A CA 1
ATOM 844 C C . THR A 1 101 ? 13.481 1.188 -11.911 1.00 93.25 101 THR A C 1
ATOM 846 O O . THR A 1 101 ? 13.846 0.038 -12.134 1.00 93.25 101 THR A O 1
ATOM 849 N N . LEU A 1 102 ? 12.208 1.490 -11.644 1.00 90.44 102 LEU A N 1
ATOM 850 C CA . LEU A 1 102 ? 11.154 0.492 -11.661 1.00 90.44 102 LEU A CA 1
ATOM 851 C C . LEU A 1 102 ? 10.873 0.074 -13.106 1.00 90.44 102 LEU A C 1
ATOM 853 O O . LEU A 1 102 ? 10.383 0.869 -13.904 1.00 90.44 102 LEU A O 1
ATOM 857 N N . GLU A 1 103 ? 11.141 -1.189 -13.410 1.00 85.25 103 GLU A N 1
ATOM 858 C CA . GLU A 1 103 ? 10.715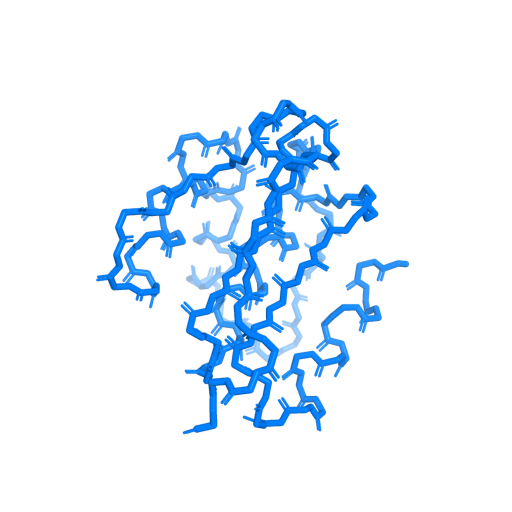 -1.841 -14.643 1.00 85.25 103 GLU A CA 1
ATOM 859 C C . GLU A 1 103 ? 9.544 -2.763 -14.303 1.00 85.25 103 GLU A C 1
ATOM 861 O O . GLU A 1 103 ? 9.635 -3.596 -13.401 1.00 85.25 103 GLU A O 1
ATOM 866 N N . PHE A 1 104 ? 8.416 -2.587 -14.986 1.00 78.88 104 PHE A N 1
ATOM 867 C CA . PHE A 1 104 ? 7.232 -3.416 -14.794 1.00 78.88 104 PHE A CA 1
ATOM 868 C C . PHE A 1 104 ? 6.596 -3.732 -16.141 1.00 78.88 104 PHE A C 1
ATOM 870 O O . PHE A 1 104 ? 6.610 -2.919 -17.067 1.00 78.88 104 PHE A O 1
ATOM 877 N N . ASN A 1 105 ? 6.044 -4.937 -16.251 1.00 75.19 105 ASN A N 1
ATOM 878 C CA . ASN A 1 105 ? 5.400 -5.385 -17.471 1.00 75.19 105 ASN A CA 1
ATOM 879 C C . ASN A 1 105 ? 3.988 -4.788 -17.561 1.00 75.19 105 ASN A C 1
ATOM 881 O O . ASN A 1 105 ? 3.121 -5.086 -16.742 1.00 75.19 105 ASN A O 1
ATOM 885 N N . VAL A 1 106 ? 3.758 -3.944 -18.565 1.00 70.62 106 VAL A N 1
ATOM 886 C CA . VAL A 1 106 ? 2.440 -3.358 -18.871 1.00 70.62 106 VAL A CA 1
ATOM 887 C C . VAL A 1 106 ? 1.515 -4.308 -19.642 1.00 70.62 106 VAL A C 1
ATOM 889 O O . VAL A 1 106 ? 0.347 -3.988 -19.842 1.00 70.62 106 VAL A O 1
ATOM 892 N N . HIS A 1 107 ? 2.009 -5.479 -20.0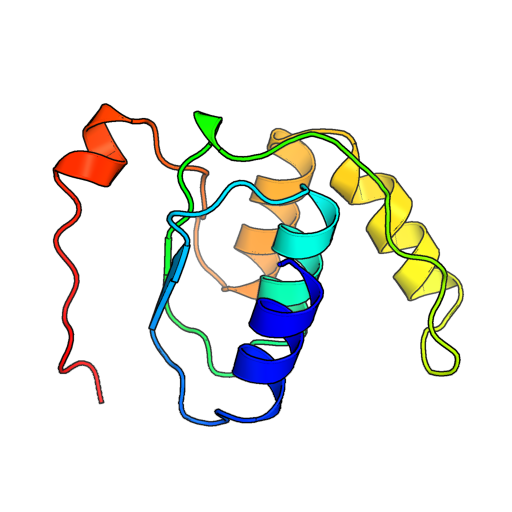45 1.00 67.50 107 HIS A N 1
ATOM 893 C CA . HIS A 1 107 ? 1.289 -6.478 -20.840 1.00 67.50 107 HIS A CA 1
ATOM 894 C C . HIS A 1 107 ? 1.090 -7.810 -20.102 1.00 67.50 107 HIS A C 1
ATOM 896 O O . HIS A 1 107 ? 0.895 -8.843 -20.738 1.00 67.50 107 HIS A O 1
ATOM 902 N N . ASP A 1 108 ? 1.159 -7.804 -18.770 1.00 63.59 108 ASP A N 1
ATOM 903 C CA . ASP A 1 108 ? 0.902 -8.984 -17.937 1.00 63.59 108 ASP A CA 1
ATOM 904 C C . ASP A 1 108 ? -0.623 -9.206 -17.804 1.00 63.59 108 ASP A C 1
ATOM 906 O O . ASP A 1 108 ? -1.237 -8.834 -16.795 1.00 63.59 108 ASP A O 1
ATOM 910 N N . TYR A 1 109 ? -1.233 -9.706 -18.889 1.00 53.41 109 TYR A N 1
ATOM 911 C CA . TYR A 1 109 ? -2.658 -10.054 -19.000 1.00 53.41 109 TYR A CA 1
ATOM 912 C C . TYR A 1 109 ? -2.936 -11.433 -18.388 1.00 53.41 109 TYR A C 1
ATOM 914 O O . TYR A 1 109 ? -2.352 -12.426 -18.873 1.00 53.41 109 TYR A O 1
#

Radius of gyration: 13.39 Å; Cα contacts (8 Å, |Δi|>4): 139; chains: 1; bounding box: 37×26×35 Å